Protein AF-A0A1U4FRL7-F1 (afdb_monomer_lite)

Radius of gyration: 25.24 Å; chains: 1; bounding box: 50×36×67 Å

Foldseek 3Di:
DKDAAFDKDDWDAAQAKKKKAWQAAKKWKDFPVDIDIDHHRDMDTDDRGIIMMTGNHTTDMDMDHDHPPPDDVDDDDPPPPDPDDDDPDDDDDDDDDDDDDDD

Structure (mmCIF, N/CA/C/O backbone):
data_AF-A0A1U4FRL7-F1
#
_entry.id   AF-A0A1U4FRL7-F1
#
loop_
_atom_site.group_PDB
_atom_site.id
_atom_site.type_symbol
_atom_site.label_atom_id
_atom_site.label_alt_id
_atom_site.label_comp_id
_atom_site.label_asym_id
_atom_site.label_entity_id
_atom_site.label_seq_id
_atom_site.pdbx_PDB_ins_code
_atom_site.Cartn_x
_atom_site.Cartn_y
_atom_site.Cartn_z
_atom_site.occupancy
_atom_site.B_iso_or_equiv
_atom_site.auth_seq_id
_atom_site.auth_comp_id
_atom_site.auth_asym_id
_atom_site.auth_atom_id
_atom_site.pdbx_PDB_model_num
ATOM 1 N N . MET A 1 1 ? -5.345 -6.521 0.184 1.00 82.31 1 MET A N 1
ATOM 2 C CA . MET A 1 1 ? -4.648 -6.927 1.425 1.00 82.31 1 MET A CA 1
ATOM 3 C C . MET A 1 1 ? -5.265 -6.159 2.584 1.00 82.31 1 MET A C 1
ATOM 5 O O . MET A 1 1 ? -5.769 -5.066 2.351 1.00 82.31 1 MET A O 1
ATOM 9 N N . ALA A 1 2 ? -5.251 -6.712 3.795 1.00 83.19 2 ALA A N 1
ATOM 10 C CA . ALA A 1 2 ? -5.704 -6.023 5.003 1.00 83.19 2 ALA A CA 1
ATOM 11 C C . ALA A 1 2 ? -4.582 -6.063 6.045 1.00 83.19 2 ALA A C 1
ATOM 13 O O . ALA A 1 2 ? -3.963 -7.112 6.227 1.00 83.19 2 ALA A O 1
ATOM 14 N N . LEU A 1 3 ? -4.306 -4.926 6.678 1.00 82.50 3 LEU A N 1
ATOM 15 C CA . LEU A 1 3 ? -3.309 -4.768 7.730 1.00 82.50 3 LEU A CA 1
ATOM 16 C C . LEU A 1 3 ? -4.007 -4.235 8.978 1.00 82.50 3 LEU A C 1
ATOM 18 O O . LEU A 1 3 ? -4.714 -3.233 8.905 1.00 82.50 3 LEU A O 1
ATOM 22 N N . ALA A 1 4 ? -3.804 -4.900 10.112 1.00 85.19 4 ALA A N 1
ATOM 23 C CA . ALA A 1 4 ? -4.225 -4.357 11.396 1.00 85.19 4 ALA A CA 1
ATOM 24 C C . ALA A 1 4 ? -3.340 -3.163 11.780 1.00 85.19 4 ALA A C 1
ATOM 26 O O . ALA A 1 4 ? -2.200 -3.057 11.316 1.00 85.19 4 ALA A O 1
ATOM 27 N N . ALA A 1 5 ? -3.836 -2.290 12.652 1.00 79.25 5 ALA A N 1
ATOM 28 C CA . ALA A 1 5 ? -3.066 -1.168 13.168 1.00 79.25 5 ALA A CA 1
ATOM 29 C C . ALA A 1 5 ? -1.674 -1.616 13.657 1.00 79.25 5 ALA A C 1
ATOM 31 O O . ALA A 1 5 ? -1.501 -2.682 14.260 1.00 79.25 5 ALA A O 1
ATOM 32 N N . MET A 1 6 ? -0.666 -0.799 13.350 1.00 80.00 6 MET A N 1
ATOM 33 C CA . MET A 1 6 ? 0.757 -1.023 13.624 1.00 80.00 6 MET A CA 1
ATOM 34 C C . MET A 1 6 ? 1.392 -2.249 12.947 1.00 80.00 6 MET A C 1
ATOM 36 O O . MET A 1 6 ? 2.570 -2.527 13.181 1.00 80.00 6 MET A O 1
ATOM 40 N N . HIS A 1 7 ? 0.666 -2.974 12.091 1.00 79.88 7 HIS A N 1
ATOM 41 C CA . HIS A 1 7 ? 1.263 -4.020 11.266 1.00 79.88 7 HIS A CA 1
ATOM 42 C C . HIS A 1 7 ? 1.861 -3.432 9.996 1.00 79.88 7 HIS A C 1
ATOM 44 O O . HIS A 1 7 ? 1.380 -2.443 9.438 1.00 79.88 7 HIS A O 1
ATOM 50 N N . LYS A 1 8 ? 2.921 -4.082 9.526 1.00 75.94 8 LYS A N 1
ATOM 51 C CA . LYS A 1 8 ? 3.673 -3.637 8.363 1.00 75.94 8 LYS A CA 1
ATOM 52 C C . LYS A 1 8 ? 3.827 -4.726 7.321 1.00 75.94 8 LYS A C 1
ATOM 54 O O . LYS A 1 8 ? 4.001 -5.899 7.654 1.00 75.94 8 LYS A O 1
ATOM 59 N N . LEU A 1 9 ? 3.826 -4.311 6.059 1.00 75.19 9 LEU A N 1
ATOM 60 C CA . LEU A 1 9 ? 4.504 -5.073 5.026 1.00 75.19 9 LEU A CA 1
ATOM 61 C C . LEU A 1 9 ? 5.986 -4.722 5.152 1.00 75.19 9 LEU A C 1
ATOM 63 O O . LEU A 1 9 ? 6.349 -3.551 5.038 1.00 75.19 9 LEU A O 1
ATOM 67 N N . ALA A 1 10 ? 6.805 -5.731 5.452 1.00 65.12 10 ALA A N 1
ATOM 68 C CA . ALA A 1 10 ? 8.246 -5.570 5.613 1.00 65.12 10 ALA A CA 1
ATOM 69 C C . ALA A 1 10 ? 8.901 -4.979 4.351 1.00 65.12 10 ALA A C 1
ATOM 71 O O . ALA A 1 10 ? 8.253 -4.748 3.336 1.00 65.12 10 ALA A O 1
ATOM 72 N N . GLU A 1 11 ? 10.193 -4.707 4.415 1.00 59.91 11 GLU A N 1
ATOM 73 C CA . GLU A 1 11 ? 10.937 -4.167 3.285 1.00 59.91 11 GLU A CA 1
ATOM 74 C C . GLU A 1 11 ? 10.980 -5.191 2.135 1.00 59.91 11 GLU A C 1
ATOM 76 O O . GLU A 1 11 ? 11.452 -6.314 2.323 1.00 59.91 11 GLU A O 1
ATOM 81 N N . HIS A 1 12 ? 10.472 -4.829 0.954 1.00 67.06 12 HIS A N 1
ATOM 82 C CA . HIS A 1 12 ? 10.493 -5.707 -0.221 1.00 67.06 12 HIS A CA 1
ATOM 83 C C . HIS A 1 12 ? 11.011 -4.965 -1.455 1.00 67.06 12 HIS A C 1
ATOM 85 O O . HIS A 1 12 ? 10.765 -3.774 -1.645 1.00 67.06 12 HIS A O 1
ATOM 91 N N . GLU A 1 13 ? 11.737 -5.688 -2.308 1.00 58.75 13 GLU A N 1
ATOM 92 C CA . GLU A 1 13 ? 12.172 -5.187 -3.610 1.00 58.75 13 GLU A CA 1
ATOM 93 C C . GLU A 1 13 ? 11.044 -5.386 -4.631 1.00 58.75 13 GLU A C 1
ATOM 95 O O . GLU A 1 13 ? 10.418 -6.448 -4.684 1.00 58.75 13 GLU A O 1
ATOM 100 N N . ASN A 1 14 ? 10.746 -4.350 -5.415 1.00 60.03 14 ASN A N 1
ATOM 101 C CA . ASN A 1 14 ? 9.643 -4.367 -6.366 1.00 60.03 14 ASN A CA 1
ATOM 102 C C . ASN A 1 14 ? 10.116 -4.883 -7.746 1.00 60.03 14 ASN A C 1
ATOM 104 O O . ASN A 1 14 ? 10.927 -4.213 -8.383 1.00 60.03 14 ASN A O 1
ATOM 108 N N . PRO A 1 15 ? 9.591 -6.015 -8.257 1.00 60.16 15 PRO A N 1
ATOM 109 C CA . PRO A 1 15 ? 10.012 -6.598 -9.535 1.00 60.16 15 PRO A CA 1
ATOM 110 C C . PRO A 1 15 ? 9.511 -5.846 -10.787 1.00 60.16 15 PRO A C 1
ATOM 112 O O . PRO A 1 15 ? 9.719 -6.325 -11.904 1.00 60.16 15 PRO A O 1
ATOM 115 N N . GLY A 1 16 ? 8.821 -4.708 -10.650 1.00 70.44 16 GLY A N 1
ATOM 116 C CA . GLY A 1 16 ? 8.304 -3.954 -11.793 1.00 70.44 16 GLY A CA 1
ATOM 117 C C . GLY A 1 16 ? 7.626 -2.634 -11.430 1.00 70.44 16 GLY A C 1
ATOM 118 O O . GLY A 1 16 ? 8.038 -1.947 -10.500 1.00 70.44 16 GLY A O 1
ATOM 119 N N . GLU A 1 17 ? 6.622 -2.213 -12.198 1.00 77.31 17 GLU A N 1
ATOM 120 C CA . GLU A 1 17 ? 5.831 -1.019 -11.863 1.00 77.31 17 GLU A CA 1
ATOM 121 C C . GLU A 1 17 ? 4.740 -1.402 -10.861 1.00 77.31 17 GLU A C 1
ATOM 123 O O . GLU A 1 17 ? 3.976 -2.342 -11.100 1.00 77.31 17 GLU A O 1
ATOM 128 N N . VAL A 1 18 ? 4.672 -0.692 -9.729 1.00 86.06 18 VAL A N 1
ATOM 129 C CA . VAL A 1 18 ? 3.691 -0.969 -8.671 1.00 86.06 18 VAL A CA 1
ATOM 130 C C . VAL A 1 18 ? 2.926 0.274 -8.289 1.00 86.06 18 VAL A C 1
ATOM 132 O O . VAL A 1 18 ? 3.486 1.355 -8.128 1.00 86.06 18 VAL A O 1
ATOM 135 N N . THR A 1 19 ? 1.628 0.091 -8.094 1.00 89.06 19 THR A N 1
ATOM 136 C CA . THR A 1 19 ? 0.739 1.098 -7.518 1.00 89.06 19 THR A CA 1
ATOM 137 C C . THR A 1 19 ? 0.085 0.566 -6.256 1.00 89.06 19 THR A C 1
ATOM 139 O O . THR A 1 19 ? -0.263 -0.614 -6.164 1.00 89.06 19 THR A O 1
ATOM 142 N N . LEU A 1 20 ? -0.086 1.460 -5.284 1.00 90.62 20 LEU A N 1
ATOM 143 C CA . LEU A 1 20 ? -0.785 1.195 -4.037 1.00 90.62 20 LEU A CA 1
ATOM 144 C C . LEU A 1 20 ? -1.963 2.149 -3.899 1.00 90.62 20 LEU A C 1
ATOM 146 O O . LEU A 1 20 ? -1.797 3.365 -3.977 1.00 90.62 20 LEU A O 1
ATOM 150 N N . LEU A 1 21 ? -3.141 1.576 -3.669 1.00 93.06 21 LEU A N 1
ATOM 151 C CA . LEU A 1 21 ? -4.384 2.290 -3.407 1.00 93.06 21 LEU A CA 1
ATOM 152 C C . LEU A 1 21 ? -4.883 1.939 -2.005 1.00 93.06 21 LEU A C 1
ATOM 154 O O . LEU A 1 21 ? -5.049 0.763 -1.677 1.00 93.06 21 LEU A O 1
ATOM 158 N N . VAL A 1 22 ? -5.171 2.952 -1.195 1.00 93.44 22 VAL A N 1
ATOM 159 C CA . VAL A 1 22 ? -5.783 2.777 0.126 1.00 93.44 22 VAL A CA 1
ATOM 160 C C . VAL A 1 22 ? -7.298 2.757 -0.038 1.00 93.44 22 VAL A C 1
ATOM 162 O O . VAL A 1 22 ? -7.901 3.745 -0.446 1.00 93.44 22 VAL A O 1
ATOM 165 N N . LEU A 1 23 ? -7.927 1.626 0.268 1.00 92.50 23 LEU A N 1
ATOM 166 C CA . LEU A 1 23 ? -9.382 1.460 0.196 1.00 92.50 23 LEU A CA 1
ATOM 167 C C . LEU A 1 23 ? -10.071 1.912 1.489 1.00 92.50 23 LEU A C 1
ATOM 169 O O . LEU A 1 23 ? -11.205 2.377 1.456 1.00 92.50 23 LEU A O 1
ATOM 173 N N . GLY A 1 24 ? -9.376 1.796 2.617 1.00 91.12 24 GLY A N 1
ATOM 174 C CA . GLY A 1 24 ? -9.832 2.242 3.927 1.00 91.12 24 GLY A CA 1
ATOM 175 C C . GLY A 1 24 ? -8.662 2.281 4.900 1.00 91.12 24 GLY A C 1
ATOM 176 O O . GLY A 1 24 ? -7.715 1.511 4.735 1.00 91.12 24 GLY A O 1
ATOM 177 N N . GLY A 1 25 ? -8.731 3.166 5.888 1.00 92.81 25 GLY A N 1
ATOM 178 C CA . GLY A 1 25 ? -7.679 3.344 6.881 1.00 92.81 25 GLY A CA 1
ATOM 179 C C . GLY A 1 25 ? -6.663 4.444 6.538 1.00 92.81 25 GLY A C 1
ATOM 180 O O . GLY A 1 25 ? -6.879 5.274 5.642 1.00 92.81 25 GLY A O 1
ATOM 181 N N . LEU A 1 26 ? -5.524 4.391 7.229 1.00 93.06 26 LEU A N 1
ATOM 182 C CA . LEU A 1 26 ? -4.398 5.313 7.138 1.00 93.06 26 LEU A CA 1
ATOM 183 C C . LEU A 1 26 ? -3.095 4.516 7.155 1.00 93.06 26 LEU A C 1
ATOM 185 O O . LEU A 1 26 ? -2.815 3.755 8.086 1.00 93.06 26 LEU A O 1
ATOM 189 N N . VAL A 1 27 ? -2.273 4.727 6.133 1.00 92.56 27 VAL A N 1
ATOM 190 C CA . VAL A 1 27 ? -0.988 4.042 5.979 1.00 92.56 27 VAL A CA 1
ATOM 191 C C . VAL A 1 27 ? 0.138 5.034 5.722 1.00 92.56 27 VAL A C 1
ATOM 193 O O . VAL A 1 27 ? -0.067 6.112 5.164 1.00 92.56 27 VAL A O 1
ATOM 196 N N . GLU A 1 28 ? 1.347 4.644 6.098 1.00 93.69 28 GLU A N 1
ATOM 197 C CA . GLU A 1 28 ? 2.582 5.350 5.787 1.00 93.69 28 GLU A CA 1
ATOM 198 C C . GLU A 1 28 ? 3.453 4.475 4.884 1.00 93.69 28 GLU A C 1
ATOM 200 O O . GLU A 1 28 ? 3.766 3.331 5.219 1.00 93.69 28 GLU A O 1
ATOM 205 N N . LEU A 1 29 ? 3.835 5.022 3.732 1.00 90.12 29 LEU A N 1
ATOM 206 C CA . LEU A 1 29 ? 4.818 4.446 2.829 1.00 90.12 29 LEU A CA 1
ATOM 207 C C . LEU A 1 29 ? 6.157 5.146 3.059 1.00 90.12 29 LEU A C 1
ATOM 209 O O . LEU A 1 29 ? 6.283 6.349 2.822 1.00 90.12 29 LEU A O 1
ATOM 213 N N . ALA A 1 30 ? 7.158 4.386 3.484 1.00 89.94 30 ALA A N 1
ATOM 214 C CA . ALA A 1 30 ? 8.527 4.848 3.626 1.00 89.94 30 ALA A CA 1
ATOM 215 C C . ALA A 1 30 ? 9.411 4.215 2.551 1.00 89.94 30 ALA A C 1
ATOM 217 O O . ALA A 1 30 ? 9.287 3.038 2.230 1.00 89.94 30 ALA A O 1
ATOM 218 N N . THR A 1 31 ? 10.314 5.012 2.003 1.00 86.31 31 THR A N 1
ATOM 219 C CA . THR A 1 31 ? 11.336 4.610 1.033 1.00 86.31 31 THR A CA 1
ATOM 220 C C . THR A 1 31 ? 12.695 5.113 1.516 1.00 86.31 31 THR A C 1
ATOM 222 O O . THR A 1 31 ? 12.788 5.774 2.556 1.00 86.31 31 THR A O 1
ATOM 225 N N . SER A 1 32 ? 13.758 4.837 0.764 1.00 84.56 32 SER A N 1
ATOM 226 C CA . SER A 1 32 ? 15.115 5.284 1.112 1.00 84.56 32 SER A CA 1
ATOM 227 C C . SER A 1 32 ? 15.227 6.812 1.112 1.00 84.56 32 SER A C 1
ATOM 229 O O . SER A 1 32 ? 16.026 7.386 1.851 1.00 84.56 32 SER A O 1
ATOM 231 N N . THR A 1 33 ? 14.429 7.470 0.268 1.00 82.25 33 THR A N 1
ATOM 232 C CA . THR A 1 33 ? 14.545 8.904 -0.030 1.00 82.25 33 THR A CA 1
ATOM 233 C C . THR A 1 33 ? 13.340 9.735 0.408 1.00 82.25 33 THR A C 1
ATOM 235 O O . THR A 1 33 ? 13.464 10.948 0.580 1.00 82.25 33 THR A O 1
ATOM 238 N N . ALA A 1 34 ? 12.181 9.109 0.617 1.00 83.88 34 ALA A N 1
ATOM 239 C CA . ALA A 1 34 ? 10.929 9.806 0.893 1.00 83.88 34 ALA A CA 1
ATOM 240 C C . ALA A 1 34 ? 9.999 9.027 1.833 1.00 83.88 34 ALA A C 1
ATOM 242 O O . ALA A 1 34 ? 10.044 7.799 1.915 1.00 83.88 34 ALA A O 1
ATOM 243 N N . ARG A 1 35 ? 9.101 9.761 2.497 1.00 89.38 35 ARG A N 1
ATOM 244 C CA . ARG A 1 35 ? 7.963 9.221 3.250 1.00 89.38 35 ARG A CA 1
ATOM 245 C C . ARG A 1 35 ? 6.679 9.894 2.791 1.00 89.38 35 ARG A C 1
ATOM 247 O O . ARG A 1 35 ? 6.675 11.101 2.555 1.00 89.38 35 ARG A O 1
ATOM 254 N N . ALA A 1 36 ? 5.607 9.123 2.683 1.00 89.50 36 ALA A 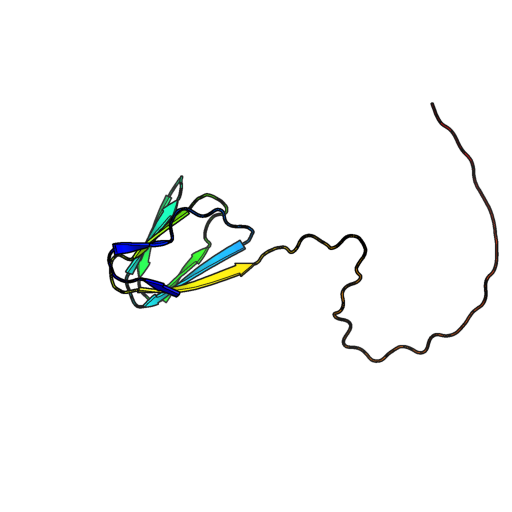N 1
ATOM 255 C CA . ALA A 1 36 ? 4.294 9.613 2.295 1.00 89.50 36 ALA A CA 1
ATOM 256 C C . ALA A 1 36 ? 3.200 8.951 3.135 1.00 89.50 36 ALA A C 1
ATOM 258 O O . ALA A 1 36 ? 3.157 7.730 3.268 1.00 89.50 36 ALA A O 1
ATOM 259 N N . THR A 1 37 ? 2.285 9.760 3.662 1.00 94.31 37 THR A N 1
ATOM 260 C CA . THR A 1 37 ? 1.089 9.280 4.360 1.00 94.31 37 THR A CA 1
ATOM 261 C C . THR A 1 37 ? -0.092 9.276 3.398 1.00 94.31 37 THR A C 1
ATOM 263 O O . THR A 1 37 ? -0.331 10.260 2.697 1.00 94.31 37 THR A O 1
ATOM 266 N N . LEU A 1 38 ? -0.837 8.174 3.363 1.00 93.94 38 LEU A N 1
ATOM 267 C CA . LEU A 1 38 ? -1.982 7.978 2.482 1.00 93.94 38 LEU A CA 1
ATOM 268 C C . LEU A 1 38 ? -3.203 7.592 3.314 1.00 93.94 38 LEU A C 1
ATOM 270 O O . LEU A 1 38 ? -3.191 6.589 4.026 1.00 93.94 38 LEU A O 1
ATOM 274 N N . ALA A 1 39 ? -4.260 8.391 3.200 1.00 95.00 39 ALA A N 1
ATOM 275 C CA . ALA A 1 39 ? -5.577 8.075 3.741 1.00 95.00 39 ALA A CA 1
ATOM 276 C C . ALA A 1 39 ? -6.428 7.334 2.697 1.00 95.00 39 ALA A C 1
ATOM 278 O O . ALA A 1 39 ? -6.051 7.243 1.525 1.00 95.00 39 ALA A O 1
ATOM 279 N N . ALA A 1 40 ? -7.595 6.840 3.112 1.00 94.38 40 ALA A N 1
ATOM 280 C CA . ALA A 1 40 ? -8.580 6.220 2.228 1.00 94.38 40 ALA A CA 1
ATOM 281 C C . ALA A 1 40 ? -8.850 7.052 0.955 1.00 94.38 40 ALA A C 1
ATOM 283 O O . ALA A 1 40 ? -9.072 8.261 1.009 1.00 94.38 40 ALA A O 1
ATOM 284 N N . GLY A 1 41 ? -8.821 6.387 -0.202 1.00 93.62 41 GLY A N 1
ATOM 285 C CA . GLY A 1 41 ? -8.904 7.001 -1.530 1.00 93.62 41 GLY A CA 1
ATOM 286 C C . GLY A 1 41 ? -7.561 7.479 -2.097 1.00 93.62 41 GLY A C 1
ATOM 287 O O . GLY A 1 41 ? -7.488 7.806 -3.281 1.00 93.62 41 GLY A O 1
ATOM 288 N N . GLY A 1 42 ? -6.490 7.495 -1.298 1.00 94.56 42 GLY A N 1
ATOM 289 C CA . GLY A 1 42 ? -5.144 7.855 -1.738 1.00 94.56 42 GLY A CA 1
ATOM 290 C C . GLY A 1 42 ? -4.507 6.778 -2.618 1.00 94.56 42 GLY A C 1
ATOM 291 O O . GLY A 1 42 ? -4.571 5.589 -2.303 1.00 94.56 42 GLY A O 1
ATOM 292 N N . CYS A 1 43 ? -3.861 7.200 -3.706 1.00 91.88 43 CYS A N 1
ATOM 293 C CA . CYS A 1 43 ? -3.142 6.328 -4.632 1.00 91.8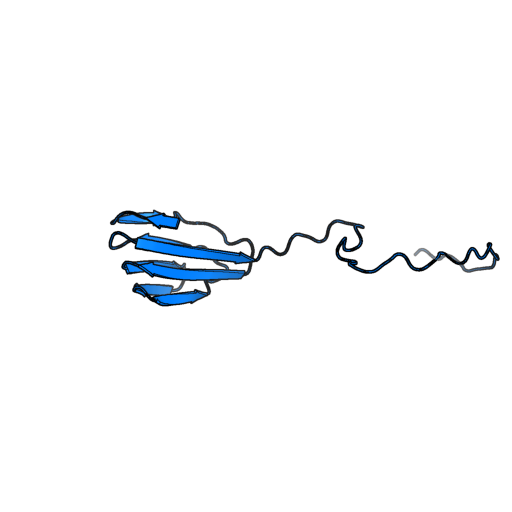8 43 CYS A CA 1
ATOM 294 C C . CYS A 1 43 ? -1.727 6.859 -4.862 1.00 91.88 43 CYS A C 1
ATOM 296 O O . CYS A 1 43 ? -1.544 8.057 -5.082 1.00 91.88 43 CYS A O 1
ATOM 298 N N . VAL A 1 44 ? -0.735 5.971 -4.833 1.00 91.31 44 VAL A N 1
ATOM 299 C CA . VAL A 1 44 ? 0.663 6.316 -5.101 1.00 91.31 44 VAL A CA 1
ATOM 300 C C . VAL A 1 44 ? 1.317 5.272 -5.998 1.00 91.31 44 VAL A C 1
ATOM 302 O O . VAL A 1 44 ? 1.026 4.076 -5.910 1.00 91.31 44 VAL A O 1
ATOM 305 N N . VAL A 1 45 ? 2.232 5.727 -6.850 1.00 89.75 45 VAL A N 1
ATOM 306 C CA . VAL A 1 45 ? 3.179 4.845 -7.537 1.00 89.75 45 VAL A CA 1
ATOM 307 C C . VAL A 1 45 ? 4.314 4.551 -6.568 1.00 89.75 45 VAL A C 1
ATOM 309 O O . VAL A 1 45 ? 4.960 5.478 -6.080 1.00 89.75 45 VAL A O 1
ATOM 312 N N . ILE A 1 46 ? 4.550 3.274 -6.281 1.00 84.44 46 ILE A N 1
ATOM 313 C CA . ILE A 1 46 ? 5.656 2.864 -5.423 1.00 84.44 46 ILE A CA 1
ATOM 314 C C . ILE A 1 46 ? 6.954 2.951 -6.240 1.00 84.44 46 ILE A C 1
ATOM 316 O O . ILE A 1 46 ? 7.055 2.287 -7.278 1.00 84.44 46 ILE A O 1
ATOM 320 N N . PRO A 1 47 ? 7.946 3.744 -5.798 1.00 79.25 47 PRO A N 1
ATOM 321 C CA . PRO A 1 47 ? 9.239 3.829 -6.470 1.00 79.25 47 PRO A CA 1
ATOM 322 C C . PRO A 1 47 ? 9.932 2.460 -6.585 1.00 79.25 47 PRO A C 1
ATOM 324 O O . PRO A 1 47 ? 9.754 1.590 -5.733 1.00 79.25 47 PRO A O 1
ATOM 327 N N . GLN A 1 48 ? 10.755 2.267 -7.622 1.00 76.56 48 GLN A N 1
ATOM 328 C CA . GLN A 1 48 ? 11.543 1.038 -7.835 1.00 76.56 48 GLN A CA 1
ATOM 329 C C . GLN A 1 48 ? 12.784 0.976 -6.931 1.00 76.56 48 GLN A C 1
ATOM 331 O O . GLN A 1 48 ? 13.905 0.754 -7.376 1.00 76.56 48 GLN A O 1
ATOM 336 N N . GLU A 1 49 ? 12.578 1.196 -5.642 1.00 78.06 49 GLU A N 1
ATOM 337 C CA . GLU A 1 49 ? 13.579 1.034 -4.598 1.00 78.06 49 GLU A CA 1
ATOM 338 C C . GLU A 1 49 ? 12.953 0.294 -3.419 1.00 78.06 49 GLU A C 1
ATOM 340 O O . GLU A 1 49 ? 11.766 -0.042 -3.431 1.00 78.06 49 GLU A O 1
ATOM 345 N N . ARG A 1 50 ? 13.750 0.005 -2.393 1.00 79.44 50 ARG A N 1
ATOM 346 C CA . ARG A 1 50 ? 13.230 -0.625 -1.183 1.00 79.44 50 ARG A CA 1
ATOM 347 C C . ARG A 1 50 ? 12.249 0.300 -0.476 1.00 79.44 50 ARG A C 1
ATOM 349 O O . ARG A 1 50 ? 12.501 1.494 -0.314 1.00 79.44 50 ARG A O 1
ATOM 356 N N . HIS A 1 51 ? 11.126 -0.279 -0.078 1.00 84.56 51 HIS A N 1
ATOM 357 C CA . HIS A 1 51 ? 10.028 0.438 0.544 1.00 84.56 51 HIS A CA 1
ATOM 358 C C . HIS A 1 51 ? 9.393 -0.411 1.645 1.00 84.56 51 HIS A C 1
ATOM 360 O O . HIS A 1 51 ? 9.340 -1.638 1.561 1.00 84.56 51 HIS A O 1
ATOM 366 N N . GLU A 1 52 ? 8.912 0.270 2.677 1.00 86.44 52 GLU A N 1
ATOM 367 C CA . GLU A 1 52 ? 8.211 -0.283 3.831 1.00 86.44 52 GLU A CA 1
ATOM 368 C C . GLU A 1 52 ? 6.827 0.365 3.909 1.00 86.44 52 GLU A C 1
ATOM 370 O O . GLU A 1 52 ? 6.689 1.581 3.754 1.00 86.44 52 GLU A O 1
ATO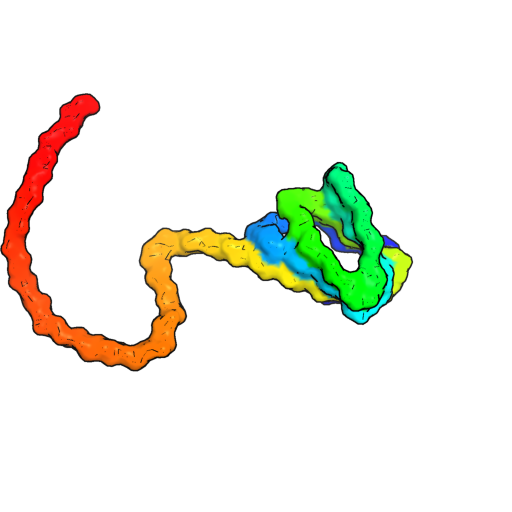M 375 N N . LEU A 1 53 ? 5.792 -0.443 4.144 1.00 88.06 53 LEU A N 1
ATOM 376 C CA . LEU A 1 53 ? 4.424 0.040 4.316 1.00 88.06 53 LEU A CA 1
ATOM 377 C C . LEU A 1 53 ? 3.961 -0.266 5.735 1.00 88.06 53 LEU A C 1
ATOM 379 O O . LEU A 1 53 ? 3.858 -1.434 6.107 1.00 88.06 53 LEU A O 1
ATOM 383 N N . THR A 1 54 ? 3.617 0.768 6.494 1.00 89.81 54 THR A N 1
ATOM 384 C CA . THR A 1 54 ? 3.119 0.642 7.868 1.00 89.81 54 THR A CA 1
ATOM 385 C C . THR A 1 54 ? 1.669 1.099 7.945 1.00 89.81 54 THR A C 1
ATOM 387 O O . THR A 1 54 ? 1.337 2.198 7.506 1.00 89.81 54 THR A O 1
ATOM 390 N N . ALA A 1 55 ? 0.794 0.272 8.513 1.00 90.69 55 ALA A N 1
ATOM 391 C CA . ALA A 1 55 ? -0.578 0.661 8.807 1.00 90.69 55 ALA A CA 1
ATOM 392 C C . ALA A 1 55 ? -0.627 1.426 10.136 1.00 90.69 55 ALA A C 1
ATOM 394 O O . ALA A 1 55 ? -0.231 0.900 11.176 1.00 90.69 55 ALA A O 1
ATOM 395 N N . MET A 1 56 ? -1.092 2.674 10.112 1.00 92.00 56 MET A N 1
ATOM 396 C CA . MET A 1 56 ? -1.257 3.491 11.322 1.00 92.00 56 MET A CA 1
ATOM 397 C C . MET A 1 56 ? -2.548 3.120 12.063 1.00 92.00 56 MET A C 1
ATOM 399 O O . MET A 1 56 ? -2.585 3.116 13.289 1.00 92.00 56 MET A O 1
ATOM 403 N N . GLU A 1 57 ? -3.578 2.739 11.312 1.00 90.31 57 GLU A N 1
ATOM 404 C CA . GLU A 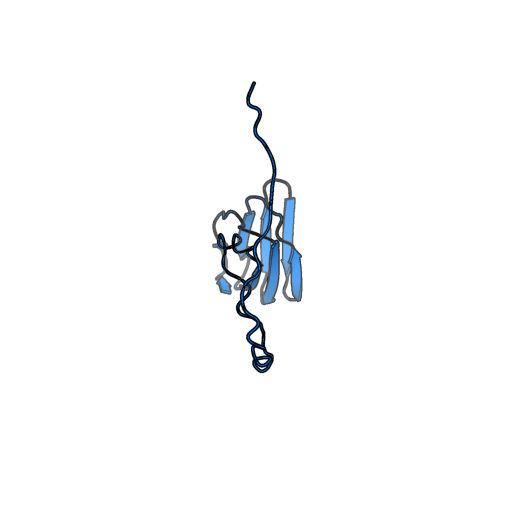1 57 ? -4.849 2.189 11.793 1.00 90.31 57 GLU A CA 1
ATOM 405 C C . GLU A 1 57 ? -5.226 0.944 10.979 1.00 90.31 57 GLU A C 1
ATOM 407 O O . GLU A 1 57 ? -4.539 0.605 10.011 1.00 90.31 57 GLU A O 1
ATOM 412 N N . ASP A 1 58 ? -6.312 0.262 11.345 1.00 90.56 58 ASP A N 1
ATOM 413 C CA . ASP A 1 58 ? -6.812 -0.879 10.574 1.00 90.56 58 ASP A CA 1
ATOM 414 C C . ASP A 1 58 ? -7.098 -0.453 9.129 1.00 90.56 58 ASP A C 1
ATOM 416 O O . ASP A 1 58 ? -7.967 0.376 8.857 1.00 90.56 58 ASP A O 1
ATOM 420 N N . SER A 1 59 ? -6.324 -1.007 8.197 1.00 89.56 59 SER A N 1
ATOM 421 C CA . SER A 1 59 ? -6.242 -0.510 6.830 1.00 89.56 59 SER A CA 1
ATOM 422 C C . SER A 1 59 ? -6.429 -1.616 5.805 1.00 89.56 59 SER A C 1
ATOM 424 O O . SER A 1 59 ? -5.923 -2.732 5.935 1.00 89.56 59 SER A O 1
ATOM 426 N N . VAL A 1 60 ? -7.122 -1.282 4.722 1.00 90.31 60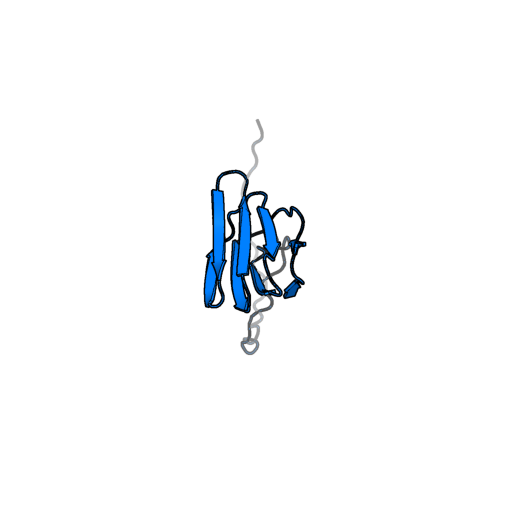 VAL A N 1
ATOM 427 C CA . VAL A 1 60 ? -7.299 -2.152 3.561 1.00 90.31 60 VAL A CA 1
ATOM 428 C C . VAL A 1 60 ? -6.648 -1.479 2.366 1.00 90.31 60 VAL A C 1
ATOM 430 O O . VAL A 1 60 ? -6.998 -0.357 2.006 1.00 90.31 60 VAL A O 1
ATOM 433 N N . VAL A 1 61 ? -5.710 -2.177 1.731 1.00 90.31 61 VAL A N 1
ATOM 434 C CA . VAL A 1 61 ? -4.949 -1.663 0.587 1.00 90.31 61 VAL A CA 1
ATOM 435 C C . VAL A 1 61 ? -5.032 -2.615 -0.601 1.00 90.31 61 VAL A C 1
ATOM 437 O O . VAL A 1 61 ? -5.050 -3.843 -0.445 1.00 90.31 61 VAL A O 1
ATOM 440 N N . LEU A 1 62 ? -5.065 -2.050 -1.802 1.00 90.31 62 LEU A N 1
ATOM 441 C CA . LEU A 1 62 ? -4.908 -2.764 -3.060 1.00 90.31 62 LEU A CA 1
ATOM 442 C C . LEU A 1 62 ? -3.502 -2.505 -3.596 1.00 90.31 62 LEU A C 1
ATOM 444 O O . LEU A 1 62 ? -3.113 -1.356 -3.798 1.00 90.31 62 LEU A O 1
ATOM 448 N N . LEU A 1 63 ? -2.768 -3.589 -3.829 1.00 89.00 63 LEU A N 1
ATOM 449 C CA . LEU A 1 63 ? -1.458 -3.563 -4.457 1.00 89.00 63 LEU A CA 1
ATOM 450 C C . LEU A 1 63 ? -1.591 -4.107 -5.877 1.00 89.00 63 LEU A C 1
ATOM 452 O O . LEU A 1 63 ? -2.031 -5.244 -6.060 1.00 89.00 63 LEU A O 1
ATOM 456 N N . THR A 1 64 ? -1.191 -3.310 -6.859 1.00 87.38 64 THR A N 1
ATOM 457 C CA . THR A 1 64 ? -1.145 -3.723 -8.263 1.00 87.38 64 THR A CA 1
ATOM 458 C C . THR A 1 64 ? 0.308 -3.807 -8.684 1.00 87.38 64 THR A C 1
ATOM 460 O O . THR A 1 64 ? 1.013 -2.804 -8.633 1.00 87.38 64 THR A O 1
ATOM 463 N N . VAL A 1 65 ? 0.747 -4.995 -9.104 1.00 85.56 65 VAL A N 1
ATOM 464 C CA . VAL A 1 65 ? 2.120 -5.254 -9.549 1.00 85.56 65 VAL A CA 1
ATOM 465 C C . VAL A 1 65 ? 2.110 -5.628 -11.019 1.00 85.56 65 VAL A C 1
ATOM 467 O O . VAL A 1 65 ? 1.451 -6.589 -11.413 1.00 85.56 65 VAL A O 1
ATOM 470 N N . VAL A 1 66 ? 2.870 -4.892 -11.824 1.00 81.69 66 VAL A N 1
ATOM 471 C CA . VAL A 1 66 ? 3.134 -5.235 -13.219 1.00 81.69 66 VAL A CA 1
ATOM 472 C C . VAL A 1 66 ? 4.539 -5.807 -13.301 1.00 81.69 66 VAL A C 1
ATOM 474 O O . VAL A 1 66 ? 5.522 -5.070 -13.333 1.00 81.69 66 VAL A O 1
ATOM 477 N N . SER A 1 67 ? 4.646 -7.134 -13.341 1.00 71.38 67 SER A N 1
ATOM 478 C CA . SER A 1 67 ? 5.905 -7.797 -13.659 1.00 71.38 67 SER A CA 1
ATOM 479 C C . SER A 1 67 ? 6.094 -7.818 -15.174 1.00 71.38 67 SER A C 1
ATOM 481 O O . SER A 1 67 ? 5.243 -8.304 -15.923 1.00 71.38 67 SER A O 1
ATOM 483 N N . ARG A 1 68 ? 7.238 -7.322 -15.655 1.00 64.94 68 ARG A N 1
ATOM 484 C CA . ARG A 1 68 ? 7.693 -7.707 -16.992 1.00 64.94 68 ARG A CA 1
ATOM 485 C C . ARG A 1 68 ? 8.173 -9.143 -16.875 1.00 64.94 68 ARG A C 1
ATOM 487 O O . ARG A 1 68 ? 9.301 -9.386 -16.456 1.00 64.94 68 ARG A O 1
ATOM 494 N N . ALA A 1 69 ? 7.287 -10.091 -17.171 1.00 59.91 69 ALA A N 1
ATOM 495 C CA . ALA A 1 69 ? 7.695 -11.469 -17.377 1.00 59.91 69 ALA A CA 1
ATOM 496 C C . ALA A 1 69 ? 8.844 -11.441 -18.390 1.00 59.91 69 ALA A C 1
ATOM 498 O O . ALA A 1 69 ? 8.679 -10.900 -19.485 1.00 59.91 69 ALA A O 1
ATOM 499 N N . GLY A 1 70 ? 10.019 -11.932 -17.986 1.00 55.91 70 GLY A N 1
ATOM 500 C CA . GLY A 1 70 ? 11.144 -12.069 -18.899 1.00 55.91 70 GLY A CA 1
ATOM 501 C C . GLY A 1 70 ? 10.656 -12.784 -20.151 1.00 55.91 70 GLY A C 1
ATOM 502 O O . GLY A 1 70 ? 9.938 -13.780 -20.046 1.00 55.91 70 GLY A O 1
ATOM 503 N N . GLU A 1 71 ? 10.973 -12.229 -21.317 1.00 51.53 71 GLU A N 1
ATOM 504 C CA . GLU A 1 71 ? 10.604 -12.834 -22.588 1.00 51.53 71 GLU A CA 1
ATOM 505 C C . GLU A 1 71 ? 11.066 -14.300 -22.576 1.00 51.53 71 GLU A C 1
ATOM 507 O O . GLU A 1 71 ? 12.261 -14.551 -22.378 1.00 51.53 71 GLU A O 1
ATOM 512 N N . PRO A 1 72 ? 10.162 -15.291 -22.705 1.00 54.50 72 PRO A N 1
ATOM 513 C CA . PRO A 1 72 ? 10.601 -16.671 -22.813 1.00 54.50 72 PRO A CA 1
ATOM 514 C C . PRO A 1 72 ? 11.455 -16.777 -24.081 1.00 54.50 72 PRO A C 1
ATOM 516 O O . PRO A 1 72 ? 10.987 -16.352 -25.142 1.00 54.50 72 PRO A O 1
ATOM 519 N N . PRO A 1 73 ? 12.684 -17.328 -24.029 1.00 53.50 73 PRO A N 1
ATOM 520 C CA . PRO A 1 73 ? 13.479 -17.493 -25.235 1.00 53.50 73 PRO A CA 1
ATOM 521 C C . PRO A 1 73 ? 12.705 -18.384 -26.218 1.00 53.50 73 PRO A C 1
ATOM 523 O O . PRO A 1 73 ? 12.561 -19.586 -26.012 1.00 53.50 73 PRO A O 1
ATOM 526 N N . GLY A 1 74 ? 12.172 -17.771 -27.277 1.00 60.22 74 GLY A N 1
ATOM 527 C CA . GLY A 1 74 ? 11.573 -18.458 -28.421 1.00 60.22 74 GLY A CA 1
ATOM 528 C C . GLY A 1 74 ? 10.076 -18.790 -28.365 1.00 60.22 74 GLY A C 1
ATOM 529 O O . GLY A 1 74 ? 9.602 -19.438 -29.296 1.00 60.22 74 GLY A O 1
ATOM 530 N N . CYS A 1 75 ? 9.300 -18.357 -27.367 1.00 44.38 75 CYS A N 1
ATOM 531 C CA . CYS A 1 75 ? 7.848 -18.592 -27.397 1.00 44.38 75 CYS A CA 1
ATOM 532 C C . CYS A 1 75 ? 7.102 -17.411 -28.026 1.00 44.38 75 CYS A C 1
ATOM 534 O O . CYS A 1 75 ? 6.967 -16.349 -27.424 1.00 44.38 75 CYS A O 1
ATOM 536 N N . LEU A 1 76 ? 6.580 -17.625 -29.238 1.00 57.53 76 LEU A N 1
ATOM 537 C CA . LEU A 1 76 ? 5.637 -16.713 -29.890 1.00 57.53 76 LEU A CA 1
ATOM 538 C C . LEU A 1 76 ? 4.443 -16.409 -28.959 1.00 57.53 76 LEU A C 1
ATOM 540 O O . LEU A 1 76 ? 3.995 -17.306 -28.237 1.00 57.53 76 LEU A O 1
ATOM 544 N N . PRO A 1 77 ? 3.881 -15.185 -28.984 1.00 56.19 77 PRO A N 1
ATOM 545 C CA . PRO A 1 77 ? 2.783 -14.817 -28.100 1.00 56.19 77 PRO A CA 1
ATOM 546 C C . PRO A 1 77 ? 1.544 -15.674 -28.386 1.00 56.19 77 PRO A C 1
ATOM 548 O O . PRO A 1 77 ? 0.938 -15.597 -29.454 1.00 56.19 77 PRO A O 1
ATOM 551 N N . HIS A 1 78 ? 1.129 -16.461 -27.392 1.00 56.44 78 HIS A N 1
ATOM 552 C CA . HIS A 1 78 ? -0.076 -17.300 -27.402 1.00 56.44 78 HIS A CA 1
ATOM 553 C C . HIS A 1 78 ? -1.371 -16.472 -27.216 1.00 56.44 78 HIS A C 1
ATOM 555 O O . HIS A 1 78 ? -2.314 -16.889 -26.551 1.00 56.44 78 HIS A O 1
ATOM 561 N N . TYR A 1 79 ? -1.418 -15.272 -27.799 1.00 52.47 79 TYR A N 1
ATOM 562 C CA . TYR A 1 79 ? -2.593 -14.397 -27.830 1.00 52.47 79 TYR A CA 1
ATOM 563 C C . TYR A 1 79 ? -2.952 -14.061 -29.281 1.00 52.47 79 TYR A C 1
ATOM 565 O O . TYR A 1 79 ? -3.076 -12.903 -29.664 1.00 52.47 79 TYR A O 1
ATOM 573 N N . ALA A 1 80 ? -3.109 -15.088 -30.116 1.00 54.56 80 ALA A N 1
ATOM 574 C CA . ALA A 1 80 ? -3.744 -14.955 -31.420 1.00 54.56 80 ALA A CA 1
ATOM 575 C C . ALA A 1 80 ? -5.189 -15.462 -31.312 1.00 54.56 80 ALA A C 1
ATOM 577 O O . ALA A 1 80 ? -5.485 -16.606 -31.645 1.00 54.56 80 ALA A O 1
ATOM 578 N N . PHE A 1 81 ? -6.104 -14.618 -30.825 1.00 49.28 81 PHE A N 1
ATOM 579 C CA . PHE A 1 81 ? -7.539 -14.880 -30.959 1.00 49.28 81 PHE A CA 1
ATOM 580 C C . PHE A 1 81 ? -7.953 -14.549 -32.401 1.00 49.28 81 PHE A C 1
ATOM 582 O O . PHE A 1 81 ? -8.436 -13.463 -32.706 1.00 49.28 81 PHE A O 1
ATOM 589 N N . GLY A 1 82 ? -7.677 -15.469 -33.322 1.00 50.34 82 GLY A N 1
ATOM 590 C CA . GLY A 1 82 ? -8.079 -15.374 -34.721 1.00 50.34 82 GLY A CA 1
ATOM 591 C C . GLY A 1 82 ? -8.128 -16.765 -35.353 1.00 50.34 82 GLY A C 1
ATOM 592 O O . GLY A 1 82 ? -7.268 -17.591 -35.045 1.00 50.34 82 GLY A O 1
ATOM 593 N N . PRO A 1 83 ? -9.127 -17.070 -36.204 1.00 46.62 83 PRO A N 1
ATOM 594 C CA . PRO A 1 83 ? -9.263 -18.401 -36.784 1.00 46.62 83 PRO A CA 1
ATOM 595 C C . PRO A 1 83 ? -8.040 -18.749 -37.652 1.00 46.62 83 PRO A C 1
ATOM 597 O O . PRO A 1 83 ? -7.452 -17.852 -38.270 1.00 46.62 83 PRO A O 1
ATOM 600 N N . PRO A 1 84 ? -7.646 -20.035 -37.729 1.00 50.62 84 PRO A N 1
ATOM 601 C CA . PRO A 1 84 ? -6.451 -20.443 -38.455 1.00 50.62 84 PRO A CA 1
ATOM 602 C C . PRO A 1 84 ? -6.586 -20.082 -39.937 1.00 50.62 84 PRO A C 1
ATOM 604 O O . PRO A 1 84 ? -7.467 -20.573 -40.645 1.00 50.62 84 PRO A O 1
ATOM 607 N N . ARG A 1 85 ? -5.689 -19.217 -40.426 1.00 54.22 85 ARG A N 1
ATOM 608 C CA . ARG A 1 85 ? -5.532 -18.982 -41.863 1.00 54.22 85 ARG A CA 1
ATOM 609 C C . ARG A 1 85 ? -5.037 -20.278 -42.495 1.00 54.22 85 ARG A C 1
ATOM 611 O O . ARG A 1 85 ? -3.986 -20.788 -42.116 1.00 54.22 85 ARG A O 1
ATOM 618 N N . SER A 1 86 ? -5.817 -20.808 -43.436 1.00 49.62 86 SER A N 1
ATOM 619 C CA . SER A 1 86 ? -5.476 -22.011 -44.199 1.00 49.62 86 SER A CA 1
ATOM 620 C C . SER A 1 86 ? -4.033 -21.944 -44.716 1.00 49.62 86 SER A C 1
ATOM 622 O O . SER A 1 86 ? -3.637 -21.021 -45.430 1.00 49.62 86 SER A O 1
ATOM 624 N N . ALA A 1 87 ? -3.221 -22.917 -44.304 1.00 50.84 87 ALA A N 1
ATOM 625 C CA . ALA A 1 87 ? -1.840 -23.037 -44.733 1.00 50.84 87 ALA A CA 1
ATOM 626 C C . ALA A 1 87 ? -1.814 -23.450 -46.211 1.00 50.84 87 ALA A C 1
ATOM 628 O O . ALA A 1 87 ? -1.963 -24.625 -46.551 1.00 50.84 87 ALA A O 1
ATOM 629 N N . SER A 1 88 ? -1.625 -22.479 -47.107 1.00 50.25 88 SER A N 1
ATOM 630 C CA . SER A 1 88 ? -1.295 -22.755 -48.503 1.00 50.25 88 SER A CA 1
ATOM 631 C C . SER A 1 88 ? 0.101 -23.368 -48.560 1.00 50.25 88 SER A C 1
ATOM 633 O O . SER A 1 88 ? 1.112 -22.668 -48.574 1.00 50.25 88 SER A O 1
ATOM 635 N N . ARG A 1 89 ? 0.132 -24.697 -48.618 1.00 49.75 89 ARG A N 1
ATOM 636 C CA . ARG A 1 89 ? 1.291 -25.526 -48.946 1.00 49.75 89 ARG A CA 1
ATOM 637 C C . ARG A 1 89 ? 1.973 -24.963 -50.201 1.00 49.75 89 ARG A C 1
ATOM 639 O O . ARG A 1 89 ? 1.401 -25.022 -51.285 1.00 49.75 89 ARG A O 1
ATOM 646 N N . ARG A 1 90 ? 3.188 -24.429 -50.077 1.00 46.34 90 ARG A N 1
ATOM 647 C CA . ARG A 1 90 ? 4.101 -24.286 -51.216 1.00 46.34 90 ARG A CA 1
ATOM 648 C C . ARG A 1 90 ? 5.480 -24.795 -50.832 1.00 46.34 90 ARG A C 1
ATOM 650 O O . ARG A 1 90 ? 6.063 -24.413 -49.826 1.00 46.34 90 ARG A O 1
ATOM 657 N N . THR A 1 91 ? 5.886 -25.764 -51.631 1.00 43.78 91 THR A N 1
ATOM 658 C CA . THR A 1 91 ? 7.094 -26.570 -51.592 1.00 43.78 91 THR A CA 1
ATOM 659 C C . THR A 1 91 ? 8.350 -25.737 -51.820 1.00 43.78 91 THR A C 1
ATOM 661 O O . THR A 1 91 ? 8.303 -24.671 -52.428 1.00 43.78 91 THR A O 1
ATOM 664 N N . ALA A 1 92 ? 9.458 -26.274 -51.316 1.00 45.03 92 ALA A N 1
ATOM 665 C CA . ALA A 1 92 ? 10.810 -25.741 -51.368 1.00 45.03 92 ALA A CA 1
ATOM 666 C C . ALA A 1 92 ? 11.257 -25.238 -52.752 1.00 45.03 92 ALA A C 1
ATOM 668 O O . ALA A 1 92 ? 10.938 -25.837 -53.777 1.00 45.03 92 ALA A O 1
ATOM 669 N N . SER A 1 93 ? 12.106 -24.209 -52.739 1.00 45.62 93 SER A N 1
ATOM 670 C CA . SER A 1 93 ? 13.083 -23.950 -53.795 1.00 45.62 93 SER A CA 1
ATOM 671 C C . SER A 1 93 ? 14.386 -23.466 -53.156 1.00 45.62 93 SER A C 1
ATOM 673 O O . SER A 1 93 ? 14.397 -22.471 -52.435 1.00 45.62 93 SER A O 1
ATOM 675 N N . MET A 1 94 ? 15.466 -24.209 -53.408 1.00 46.69 94 MET A N 1
ATOM 676 C CA . MET A 1 94 ? 16.864 -23.844 -53.144 1.00 46.69 94 MET A CA 1
ATOM 677 C C . MET A 1 94 ? 17.214 -22.500 -53.802 1.00 46.69 94 MET A C 1
ATOM 679 O O . MET A 1 94 ? 16.743 -22.266 -54.914 1.00 46.69 94 MET A O 1
ATOM 683 N N . ASN A 1 95 ? 18.055 -21.662 -53.165 1.00 37.06 95 ASN A N 1
ATOM 684 C CA . ASN A 1 95 ? 19.401 -21.332 -53.680 1.00 37.06 95 ASN A CA 1
ATOM 685 C C . ASN A 1 95 ? 20.210 -20.274 -52.869 1.00 37.06 95 ASN A C 1
ATOM 687 O O . ASN A 1 95 ? 19.725 -19.183 -52.600 1.00 37.06 95 ASN A O 1
ATOM 691 N N . THR A 1 96 ? 21.483 -20.638 -52.620 1.00 31.72 96 THR A N 1
ATOM 692 C CA . THR A 1 96 ? 22.759 -19.877 -52.768 1.00 31.72 96 THR A CA 1
ATOM 693 C C . THR A 1 96 ? 23.256 -18.814 -51.750 1.00 31.72 96 THR A C 1
ATOM 695 O O . THR A 1 96 ? 22.693 -17.733 -51.652 1.00 31.72 96 THR A O 1
ATOM 698 N N . SER A 1 97 ? 24.479 -19.082 -51.223 1.00 34.69 97 SER A N 1
ATOM 699 C CA . SER A 1 97 ? 25.638 -18.171 -50.945 1.00 34.69 97 SER A CA 1
ATOM 700 C C . SER A 1 97 ? 25.567 -17.161 -49.772 1.00 34.69 97 SER A C 1
ATOM 702 O O . SER A 1 97 ? 24.510 -16.614 -49.522 1.00 34.69 97 SER A O 1
ATOM 704 N N . ILE A 1 98 ? 26.621 -16.790 -49.012 1.00 39.19 98 ILE A N 1
ATOM 705 C CA . ILE A 1 98 ? 28.071 -16.634 -49.288 1.00 39.19 98 ILE A CA 1
ATOM 706 C C . ILE A 1 98 ? 28.914 -16.533 -47.974 1.00 39.19 98 ILE A C 1
ATOM 708 O O . ILE A 1 98 ? 28.448 -15.999 -46.973 1.00 39.19 98 ILE A O 1
ATOM 712 N N . SER A 1 99 ? 30.162 -17.021 -48.070 1.00 27.91 99 SER A N 1
ATOM 713 C CA . SER A 1 99 ? 31.483 -16.756 -47.433 1.00 27.91 99 SER A CA 1
ATOM 714 C C . SER A 1 99 ? 31.757 -16.283 -45.987 1.00 27.91 99 SER A C 1
ATOM 716 O O . SER A 1 99 ? 31.293 -15.257 -45.503 1.00 27.91 99 SER A O 1
ATOM 718 N N . SER A 1 100 ? 32.764 -16.977 -45.431 1.00 27.69 100 SER A N 1
ATOM 719 C CA . SER A 1 100 ? 33.641 -16.733 -44.273 1.00 27.69 100 SER A CA 1
ATOM 720 C C . SER A 1 100 ? 34.488 -15.447 -44.296 1.00 27.69 100 SER A C 1
ATOM 722 O O . SER A 1 100 ? 34.999 -15.077 -45.353 1.00 27.69 100 SER A O 1
ATOM 724 N N . LYS A 1 101 ? 34.838 -14.921 -43.105 1.00 30.23 101 LYS A N 1
ATOM 725 C CA . LYS A 1 101 ? 36.240 -14.646 -42.704 1.00 30.23 101 LYS A CA 1
ATOM 726 C C . LYS A 1 101 ? 36.369 -14.339 -41.202 1.00 30.23 101 LYS A C 1
ATOM 728 O O . LYS A 1 101 ? 35.722 -13.431 -40.696 1.00 30.23 101 LYS A O 1
ATOM 733 N N . VAL A 1 102 ? 37.229 -15.106 -40.535 1.00 31.88 102 VAL A N 1
ATOM 734 C CA . VAL A 1 102 ? 37.754 -14.879 -39.179 1.00 31.88 102 VAL A CA 1
ATOM 735 C C . VAL A 1 102 ? 39.043 -14.064 -39.316 1.00 31.88 102 VAL A C 1
ATOM 737 O O . VAL A 1 102 ? 39.828 -14.334 -40.232 1.00 31.88 102 VAL A O 1
ATOM 740 N N . LEU A 1 103 ? 39.252 -13.096 -38.424 1.00 36.62 103 LEU A N 1
ATOM 741 C CA . LEU A 1 103 ? 40.588 -12.674 -38.002 1.00 36.62 103 LEU A CA 1
ATOM 742 C C . LEU A 1 103 ? 40.735 -13.001 -36.517 1.00 36.62 103 LEU A C 1
ATOM 744 O O . LEU A 1 103 ? 39.736 -12.788 -35.794 1.00 36.62 103 LEU A O 1
#

InterPro domains:
  IPR011051 RmlC-like cupin domain superfamily [SSF51182] (8-66)
  IPR014710 RmlC-like jelly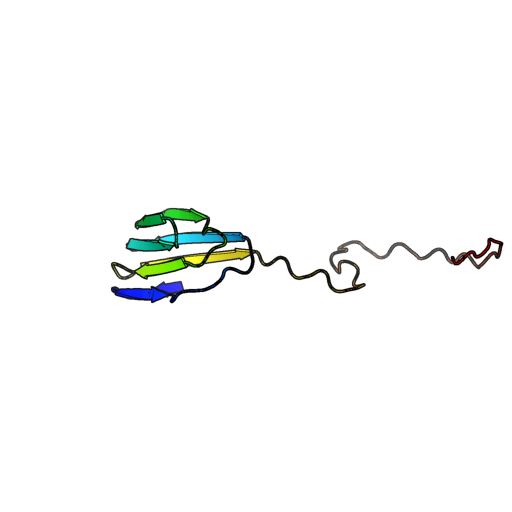 roll fold [G3DSA:2.60.120.10] (1-70)

Organism: NCBI:txid1962118

Secondary structure (DSSP, 8-state):
-EE-TT-EEEEE--SEEEEEEEEESEEEEEESS-EEEEETT-EEEEPSS-EEEEESSSEEEEEEEEE-PPPPTT---S---SPPPP-----------------

Sequence (103 aa):
MALAAMHKLAEHENPGEVTLLVLGGLVELATSTARATLAAGGCVVIPQERHELTAMEDSVVLLTVVSRAGEPPGCLPHYAFGPPRSASRRTASMNTSISSKVL

pLDDT: mean 71.54, std 20.17, range [27.69, 95.0]